Protein AF-A0A924IJX9-F1 (afdb_monomer_lite)

Sequence (96 aa):
MQSSSLLLSIAGKRKGYNPSNCFKLKEIVVADNGVDTYLILPKIKQVKTFCPKKIIPFTYEFNVPEKLEVDKVLLHVRIMAGRSVKTFFNNKTLDK

Foldseek 3Di:
DDFDKDKPKPDDDDPAFDDDPQKDFPDWDWDDPLEAEIEIETDIDGNDPDGDRDGDIDIDIDGDDLRHPDQKHWYWYDDPPRDTDIDIDGRCPPVD

Secondary structure (DSSP, 8-state):
----EEEEEE-SSS------TTEEEEEEEEEE-SSSEEEEEEEEEE--S--------EEEEEEPP--S-SSEEEEEEE-STT-EEEEEEE-GGG--

pLDDT: mean 75.39, std 17.98, range [33.53, 94.81]

Radius of gyration: 15.04 Å; chains: 1; bounding box: 30×26×46 Å

Structure (mmCIF, N/CA/C/O backbone):
data_AF-A0A924IJX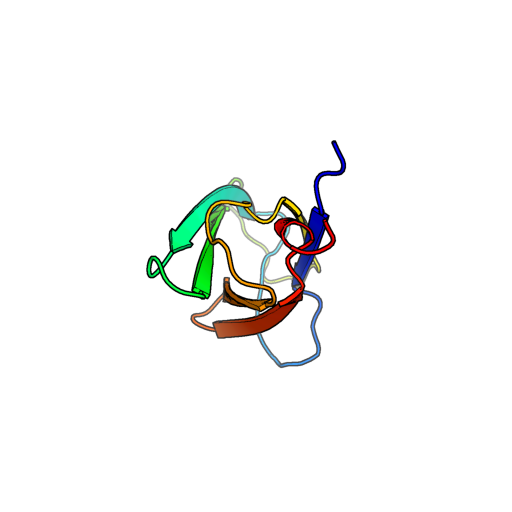9-F1
#
_entry.id   AF-A0A924IJX9-F1
#
loop_
_atom_site.group_PDB
_atom_site.id
_atom_site.type_symbol
_atom_site.label_atom_id
_atom_site.label_alt_id
_atom_site.label_comp_id
_atom_site.label_asym_id
_atom_site.label_entity_id
_atom_site.label_seq_id
_atom_site.pdbx_PDB_ins_code
_atom_site.Cartn_x
_atom_site.Cartn_y
_atom_site.Cartn_z
_atom_site.occupancy
_atom_site.B_iso_or_equiv
_atom_site.auth_seq_id
_atom_site.auth_comp_id
_atom_site.auth_asym_id
_atom_site.auth_atom_id
_atom_site.pdbx_PDB_model_num
ATOM 1 N N . MET A 1 1 ? 6.626 1.609 23.702 1.00 35.03 1 MET A N 1
ATOM 2 C CA . MET A 1 1 ? 6.656 2.134 22.319 1.00 35.03 1 MET A CA 1
ATOM 3 C C . MET A 1 1 ? 6.846 0.949 21.381 1.00 35.03 1 MET A C 1
ATOM 5 O O . MET A 1 1 ? 7.952 0.438 21.295 1.00 35.03 1 MET A O 1
ATOM 9 N N . GLN A 1 2 ? 5.775 0.433 20.775 1.00 35.72 2 GLN A N 1
ATOM 10 C CA . GLN A 1 2 ? 5.841 -0.681 19.819 1.00 35.72 2 GLN A CA 1
ATOM 11 C C . GLN A 1 2 ? 5.248 -0.205 18.494 1.00 35.72 2 GLN A C 1
ATOM 13 O O . GLN A 1 2 ? 4.041 -0.253 18.293 1.00 35.72 2 GLN A O 1
ATOM 18 N N . SER A 1 3 ? 6.120 0.276 17.608 1.00 41.09 3 SER A N 1
ATOM 19 C CA . SER A 1 3 ? 5.763 0.613 16.231 1.00 41.09 3 SER A CA 1
ATOM 20 C C . SER A 1 3 ? 5.255 -0.643 15.522 1.00 41.09 3 SER A C 1
ATOM 22 O O . SER A 1 3 ? 5.971 -1.643 15.449 1.00 41.09 3 SER A O 1
ATOM 24 N N . SER A 1 4 ? 4.020 -0.621 15.024 1.00 50.75 4 SER A N 1
ATOM 25 C CA . SER A 1 4 ? 3.461 -1.755 14.285 1.00 50.75 4 SER A CA 1
ATOM 26 C C . SER A 1 4 ? 3.849 -1.645 12.806 1.00 50.75 4 SER A C 1
ATOM 28 O O . SER A 1 4 ? 3.298 -0.834 12.061 1.00 50.75 4 SER A O 1
ATOM 30 N N . SER A 1 5 ? 4.838 -2.446 12.399 1.00 49.88 5 SER A N 1
ATOM 31 C CA . SER A 1 5 ? 5.324 -2.527 11.016 1.00 49.88 5 SER A CA 1
ATOM 32 C C . SER A 1 5 ? 4.429 -3.445 10.180 1.00 49.88 5 SER A C 1
ATOM 34 O O . SER A 1 5 ? 4.116 -4.568 10.581 1.00 49.88 5 SER A O 1
ATOM 36 N N . LEU A 1 6 ? 4.011 -2.969 9.009 1.00 56.84 6 LEU A N 1
ATOM 37 C CA . LEU A 1 6 ? 3.271 -3.720 8.005 1.00 56.84 6 LEU A CA 1
ATOM 38 C C . LEU A 1 6 ? 4.192 -4.018 6.815 1.00 56.84 6 LEU A C 1
ATOM 40 O O . LEU A 1 6 ? 4.784 -3.107 6.231 1.00 56.84 6 LEU A O 1
ATOM 44 N N . LEU A 1 7 ? 4.267 -5.287 6.407 1.00 52.28 7 LEU A N 1
ATOM 45 C CA . LEU A 1 7 ? 4.908 -5.668 5.148 1.00 52.28 7 LEU A CA 1
ATOM 46 C C . LEU A 1 7 ? 3.975 -5.358 3.969 1.00 52.28 7 LEU A C 1
ATOM 48 O O . LEU A 1 7 ? 2.993 -6.057 3.712 1.00 52.28 7 LEU A O 1
ATOM 52 N N . LEU A 1 8 ? 4.325 -4.339 3.194 1.00 58.66 8 LEU A N 1
ATOM 53 C CA . LEU A 1 8 ? 3.760 -4.071 1.878 1.00 58.66 8 LEU A CA 1
ATOM 54 C C . LEU A 1 8 ? 4.422 -4.999 0.856 1.00 58.66 8 LEU A C 1
ATOM 56 O O . LEU A 1 8 ? 5.444 -4.661 0.259 1.00 58.66 8 LEU A O 1
ATOM 60 N N . SER A 1 9 ? 3.836 -6.176 0.658 1.00 52.53 9 SER A N 1
ATOM 61 C CA . SER A 1 9 ? 4.311 -7.160 -0.318 1.00 52.53 9 SER A CA 1
ATOM 62 C C . SER A 1 9 ? 3.574 -7.019 -1.651 1.00 52.53 9 SER A C 1
ATOM 64 O O . SER A 1 9 ? 2.358 -7.198 -1.723 1.00 52.53 9 SER A O 1
ATOM 66 N N . ILE A 1 10 ? 4.311 -6.786 -2.739 1.00 51.22 10 ILE A N 1
ATOM 67 C CA . ILE A 1 10 ? 3.825 -7.010 -4.109 1.00 51.22 10 ILE A CA 1
ATOM 68 C C . ILE A 1 10 ? 4.425 -8.328 -4.593 1.00 51.22 10 ILE A C 1
ATOM 70 O O . ILE A 1 10 ? 5.321 -8.381 -5.433 1.00 51.22 10 ILE A O 1
ATOM 74 N N . ALA A 1 11 ? 3.941 -9.421 -4.008 1.00 37.84 11 ALA A N 1
ATOM 75 C CA . ALA A 1 11 ? 4.233 -10.773 -4.457 1.00 37.84 11 ALA A CA 1
ATOM 76 C C . ALA A 1 11 ? 2.980 -11.341 -5.139 1.00 37.84 11 ALA A C 1
ATOM 78 O O . ALA A 1 11 ? 1.872 -11.312 -4.601 1.00 37.84 11 ALA A O 1
ATOM 79 N N . GLY A 1 12 ? 3.138 -11.777 -6.387 1.00 35.91 12 GLY A N 1
ATOM 80 C CA . GLY A 1 12 ? 2.032 -12.111 -7.274 1.00 35.91 12 GLY A CA 1
ATOM 81 C C . GLY A 1 12 ? 1.189 -13.304 -6.814 1.00 35.91 12 GLY A C 1
ATOM 82 O O . GLY A 1 12 ? 1.670 -14.428 -6.750 1.00 35.91 12 GLY A O 1
ATOM 83 N N . LYS A 1 13 ? -0.119 -13.069 -6.647 1.00 33.53 13 LYS A N 1
ATOM 84 C CA . LYS A 1 13 ? -1.175 -14.071 -6.918 1.00 33.53 13 LYS A CA 1
ATOM 85 C C . LYS A 1 13 ? -2.408 -13.513 -7.649 1.00 33.53 13 LYS A C 1
ATOM 87 O O . LYS A 1 13 ? -3.311 -14.262 -7.999 1.00 33.53 13 LYS A O 1
ATOM 92 N N . ARG A 1 14 ? -2.439 -12.210 -7.966 1.00 36.28 14 ARG A N 1
ATOM 93 C CA . ARG A 1 14 ? -3.461 -11.587 -8.831 1.00 36.28 14 ARG A CA 1
ATOM 94 C C . ARG A 1 14 ? -2.793 -10.701 -9.886 1.00 36.28 14 ARG A C 1
ATOM 96 O O . ARG A 1 14 ? -2.492 -9.555 -9.588 1.00 36.28 14 ARG A O 1
ATOM 103 N N . LYS A 1 15 ? -2.553 -11.266 -11.084 1.00 35.50 15 LYS A N 1
ATOM 104 C CA . LYS A 1 15 ? -2.004 -10.746 -12.374 1.00 35.50 15 LYS A CA 1
ATOM 105 C C . LYS A 1 15 ? -1.616 -9.249 -12.506 1.00 35.50 15 LYS A C 1
ATOM 107 O O . LYS A 1 15 ? -2.021 -8.621 -13.477 1.00 35.50 15 LYS A O 1
ATOM 112 N N . GLY A 1 16 ? -0.929 -8.635 -11.544 1.00 40.69 16 GLY A N 1
ATOM 113 C CA . GLY A 1 16 ? -0.479 -7.237 -11.578 1.00 40.69 16 GLY A CA 1
ATOM 114 C C . GLY A 1 16 ? 1.006 -7.203 -11.899 1.00 40.69 16 GLY A C 1
ATOM 115 O O . GLY A 1 16 ? 1.768 -7.932 -11.270 1.00 40.69 16 GLY A O 1
ATOM 116 N N . TYR A 1 17 ? 1.403 -6.426 -12.907 1.00 53.06 17 TYR A N 1
ATOM 117 C CA . TYR A 1 17 ? 2.744 -6.489 -13.488 1.00 53.06 17 TYR A CA 1
ATOM 118 C C . TYR A 1 17 ? 3.663 -5.348 -12.997 1.00 53.06 17 TYR A C 1
ATOM 120 O O . TYR A 1 17 ? 3.317 -4.175 -13.111 1.00 53.06 17 TYR A O 1
ATOM 128 N N . ASN A 1 18 ? 4.868 -5.763 -12.570 1.00 52.44 18 ASN A N 1
ATOM 129 C CA . ASN A 1 18 ? 6.142 -5.057 -12.313 1.00 52.44 18 ASN A CA 1
ATOM 130 C C . ASN A 1 18 ? 6.371 -4.318 -10.972 1.00 52.44 18 ASN A C 1
ATOM 132 O O . ASN A 1 18 ? 5.458 -3.667 -10.459 1.00 52.44 18 ASN A O 1
ATOM 136 N N . PRO A 1 19 ? 7.603 -4.434 -10.408 1.00 59.72 19 PRO A N 1
ATOM 137 C CA . PRO A 1 19 ? 8.790 -3.765 -10.936 1.00 59.72 19 PRO A CA 1
ATOM 138 C C . PRO A 1 19 ? 10.068 -4.629 -10.936 1.00 59.72 19 PRO A C 1
ATOM 140 O O . PRO A 1 19 ? 10.562 -5.114 -9.924 1.00 59.72 19 PRO A O 1
ATOM 143 N N . SER A 1 20 ? 10.680 -4.703 -12.104 1.00 64.56 20 SER A N 1
ATOM 144 C CA . SER A 1 20 ? 12.101 -4.962 -12.292 1.00 64.56 20 SER A CA 1
ATOM 145 C C . SER A 1 20 ? 12.983 -4.099 -11.377 1.00 64.56 20 SER A C 1
ATOM 147 O O . SER A 1 20 ? 12.586 -3.012 -10.956 1.00 64.56 20 SER A O 1
ATOM 149 N N . ASN A 1 21 ? 14.232 -4.514 -11.149 1.00 72.19 21 ASN A N 1
ATOM 150 C CA . ASN A 1 21 ? 15.213 -3.824 -10.292 1.00 72.19 21 ASN A CA 1
ATOM 151 C C . ASN A 1 21 ? 15.616 -2.410 -10.778 1.00 72.19 21 ASN A C 1
ATOM 153 O O . ASN A 1 21 ? 16.520 -1.783 -10.223 1.00 72.19 21 ASN A O 1
ATOM 157 N N . CYS A 1 22 ? 14.980 -1.937 -11.848 1.00 80.75 22 CYS A N 1
ATOM 158 C CA . CYS A 1 22 ? 15.095 -0.605 -12.409 1.00 80.75 22 CYS A CA 1
ATOM 159 C C . CYS A 1 22 ? 14.243 0.427 -11.649 1.00 80.75 22 CYS A C 1
ATOM 161 O O . CYS A 1 22 ? 14.506 1.617 -11.790 1.00 80.75 22 CYS A O 1
ATOM 163 N N . PHE A 1 23 ? 13.247 0.001 -10.863 1.00 81.06 23 PHE A N 1
ATOM 164 C CA . PHE A 1 23 ? 12.452 0.879 -10.009 1.00 81.06 23 PHE A CA 1
ATOM 165 C C . PHE A 1 23 ? 12.816 0.648 -8.545 1.00 81.06 23 PHE A C 1
ATOM 167 O O . PHE A 1 23 ? 12.873 -0.490 -8.083 1.00 81.06 23 PHE A O 1
ATOM 174 N N . LYS A 1 24 ? 13.043 1.735 -7.809 1.00 84.19 24 LYS A N 1
ATOM 175 C CA . LYS A 1 24 ? 13.230 1.709 -6.355 1.00 84.19 24 LYS A CA 1
ATOM 176 C C . LYS A 1 24 ? 12.164 2.559 -5.682 1.00 84.19 24 LYS A C 1
ATOM 178 O O . LYS A 1 24 ? 11.709 3.546 -6.263 1.00 84.19 24 LYS A O 1
ATOM 183 N N . LEU A 1 25 ? 11.784 2.183 -4.464 1.00 84.94 25 LEU A N 1
ATOM 184 C CA . LEU A 1 25 ? 10.946 3.025 -3.620 1.00 84.94 25 LEU A CA 1
ATOM 185 C C . LEU A 1 25 ? 11.663 4.355 -3.392 1.00 84.94 25 LEU A C 1
ATOM 187 O O . LEU A 1 25 ? 12.826 4.376 -2.994 1.00 84.94 25 LEU A O 1
ATOM 191 N N . LYS A 1 26 ? 10.973 5.449 -3.697 1.00 88.81 26 LYS A N 1
ATOM 192 C CA . LYS A 1 26 ? 11.417 6.802 -3.375 1.00 88.81 26 LYS A CA 1
ATOM 193 C C . LYS A 1 26 ? 10.872 7.203 -2.009 1.00 88.81 26 LYS A C 1
ATOM 195 O O . LYS A 1 26 ? 11.626 7.665 -1.168 1.00 88.81 26 LYS A O 1
ATOM 200 N N . GLU A 1 27 ? 9.569 7.032 -1.816 1.00 90.81 27 GLU A N 1
ATOM 201 C CA . GLU A 1 27 ? 8.851 7.454 -0.613 1.00 90.81 27 GLU A CA 1
ATOM 202 C C . GLU A 1 27 ? 7.500 6.736 -0.522 1.00 90.81 27 GLU A C 1
ATOM 204 O O . GLU A 1 27 ? 6.977 6.241 -1.525 1.00 90.81 27 GLU A O 1
ATOM 209 N N . ILE A 1 28 ? 6.923 6.697 0.676 1.00 89.81 28 ILE A N 1
ATOM 210 C CA . ILE A 1 28 ? 5.540 6.276 0.900 1.00 89.81 28 ILE A CA 1
ATOM 211 C C . ILE A 1 28 ? 4.781 7.507 1.370 1.00 89.81 28 ILE A C 1
ATOM 213 O O . ILE A 1 28 ? 5.073 8.052 2.430 1.00 89.81 28 ILE A O 1
ATOM 217 N N . VAL A 1 29 ? 3.818 7.949 0.566 1.00 92.69 29 VAL A N 1
ATOM 218 C CA . VAL A 1 29 ? 2.928 9.052 0.931 1.00 92.69 29 VAL A CA 1
ATOM 219 C C . VAL A 1 29 ? 1.689 8.465 1.587 1.00 92.69 29 VAL A C 1
ATOM 221 O O . VAL A 1 29 ? 1.116 7.503 1.074 1.00 92.69 29 VAL A O 1
ATOM 224 N N . VAL A 1 30 ? 1.270 9.052 2.702 1.00 93.12 30 VAL A N 1
ATOM 225 C CA . VAL A 1 30 ? 0.083 8.630 3.444 1.00 93.12 30 VAL A CA 1
ATOM 226 C C . VAL A 1 30 ? -0.894 9.793 3.490 1.00 93.12 30 VAL A C 1
ATOM 228 O O . VAL A 1 30 ? -0.501 10.921 3.777 1.00 93.12 30 VAL A O 1
ATOM 231 N N . ALA A 1 31 ? -2.155 9.512 3.193 1.00 94.81 31 ALA A N 1
ATOM 232 C CA . ALA A 1 31 ? -3.273 10.412 3.433 1.00 94.81 31 ALA A CA 1
ATOM 233 C C . ALA A 1 31 ? -4.320 9.684 4.279 1.00 94.81 31 ALA A C 1
ATOM 235 O O . ALA A 1 31 ? -4.384 8.456 4.256 1.00 94.81 31 ALA A O 1
ATOM 236 N N . ASP A 1 32 ? -5.142 10.425 5.008 1.00 94.44 32 ASP A N 1
ATOM 237 C CA . ASP A 1 32 ? -6.234 9.881 5.811 1.00 94.44 32 ASP A CA 1
ATOM 238 C C . ASP A 1 32 ? -7.532 10.644 5.560 1.00 94.44 32 ASP A C 1
ATOM 240 O O . ASP A 1 32 ? -7.512 11.797 5.129 1.00 94.44 32 ASP A O 1
ATOM 244 N N . ASN A 1 33 ? -8.664 9.982 5.804 1.00 94.31 33 ASN A N 1
ATOM 245 C CA . ASN A 1 33 ? -9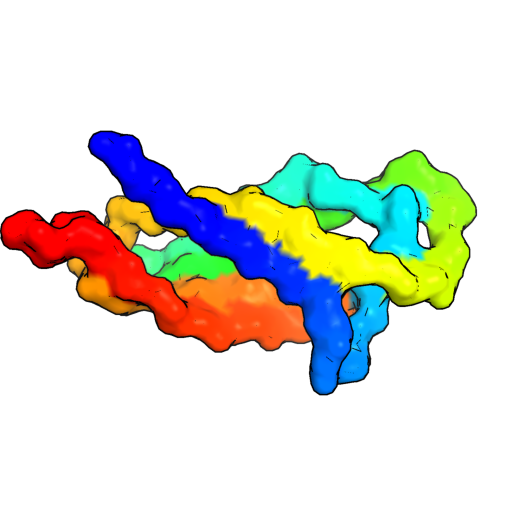.985 10.614 5.743 1.00 94.31 33 ASN A CA 1
ATOM 246 C C . ASN A 1 33 ? -10.392 11.290 7.066 1.00 94.31 33 ASN A C 1
ATOM 248 O O . ASN A 1 33 ? -11.516 11.773 7.161 1.00 94.31 33 ASN A O 1
ATOM 252 N N . GLY A 1 34 ? -9.523 11.295 8.083 1.00 93.50 34 GLY A N 1
ATOM 253 C CA . GLY A 1 34 ? -9.823 11.808 9.422 1.00 93.50 34 GLY A CA 1
ATOM 254 C C . GLY A 1 34 ? -10.786 10.953 10.251 1.00 93.50 34 GLY A C 1
ATOM 255 O O . GLY A 1 34 ? -11.157 11.378 11.339 1.00 93.50 34 GLY A O 1
ATOM 256 N N . VAL A 1 35 ? -11.197 9.778 9.760 1.00 93.62 35 VAL A N 1
ATOM 257 C CA . VAL A 1 35 ? -12.186 8.916 10.424 1.00 93.62 35 VAL A CA 1
ATOM 258 C C . VAL A 1 35 ? -11.586 7.543 10.711 1.00 93.62 35 VAL A C 1
ATOM 260 O O . VAL A 1 35 ? -11.277 7.229 11.852 1.00 93.62 35 VAL A O 1
ATOM 263 N N . ASP A 1 36 ? -11.381 6.726 9.679 1.00 93.25 36 ASP A N 1
ATOM 264 C CA . ASP A 1 36 ? -11.076 5.299 9.835 1.00 93.25 36 ASP A CA 1
ATOM 265 C C . ASP A 1 36 ? -10.190 4.716 8.728 1.00 93.25 36 ASP A C 1
ATOM 267 O O . ASP A 1 36 ? -9.924 3.516 8.713 1.00 93.25 36 ASP A O 1
ATOM 271 N N . THR A 1 37 ? -9.743 5.526 7.768 1.00 94.31 37 THR A N 1
ATOM 272 C CA . THR A 1 37 ? -9.098 5.021 6.556 1.00 94.31 37 THR A CA 1
ATOM 273 C C . THR A 1 37 ? -7.794 5.747 6.267 1.00 94.31 37 THR A C 1
ATOM 275 O O . THR A 1 37 ? -7.762 6.972 6.148 1.00 94.31 37 THR A O 1
ATOM 278 N N . TYR A 1 38 ? -6.739 4.964 6.033 1.00 94.56 38 TYR A N 1
ATOM 279 C CA . TYR A 1 38 ? -5.474 5.427 5.471 1.00 94.56 38 TYR A CA 1
ATOM 280 C C . TYR A 1 38 ? -5.360 5.052 3.993 1.00 94.56 38 TYR A C 1
ATOM 282 O O . TYR A 1 38 ? -5.461 3.884 3.617 1.00 94.56 38 TYR A O 1
ATOM 290 N N . LEU A 1 39 ? -5.064 6.036 3.149 1.00 93.69 39 LEU A N 1
ATOM 291 C CA . LEU A 1 39 ? -4.621 5.857 1.773 1.00 93.69 39 LEU A CA 1
ATOM 292 C C . LEU A 1 39 ? -3.089 5.845 1.731 1.00 93.69 39 LEU A C 1
ATOM 294 O O . LEU A 1 39 ? -2.439 6.868 1.939 1.00 93.69 39 LEU A O 1
ATOM 298 N N . ILE A 1 40 ? -2.513 4.687 1.418 1.00 91.88 40 ILE A N 1
ATOM 299 C CA . ILE A 1 40 ? -1.065 4.468 1.354 1.00 91.88 40 ILE A CA 1
ATOM 300 C C . ILE A 1 40 ? -0.636 4.450 -0.115 1.00 91.88 40 ILE A C 1
ATOM 302 O O . ILE A 1 40 ? -1.097 3.625 -0.910 1.00 91.88 40 ILE A O 1
ATOM 306 N N . LEU A 1 41 ? 0.258 5.367 -0.485 1.00 90.25 41 LEU A N 1
ATOM 307 C CA . LEU A 1 41 ? 0.706 5.617 -1.855 1.00 90.25 41 LEU A CA 1
ATOM 308 C C . LEU A 1 41 ? 2.231 5.448 -1.970 1.00 90.25 41 LEU A C 1
ATOM 310 O O . LEU A 1 41 ? 2.974 6.426 -1.839 1.00 90.25 41 LEU A O 1
ATOM 314 N N . PRO A 1 42 ? 2.724 4.236 -2.279 1.00 87.31 42 PRO A N 1
ATOM 315 C CA . PRO A 1 42 ? 4.126 4.029 -2.614 1.00 87.31 42 PRO A CA 1
ATOM 316 C C . PRO A 1 42 ? 4.485 4.790 -3.896 1.00 87.31 42 PRO A C 1
ATOM 318 O O . PRO A 1 42 ? 3.887 4.585 -4.956 1.00 87.31 42 PRO A O 1
ATOM 321 N N . LYS A 1 43 ? 5.479 5.673 -3.815 1.00 87.19 43 LYS A N 1
ATOM 322 C CA . LYS A 1 43 ? 6.070 6.365 -4.961 1.00 87.19 43 LYS A CA 1
ATOM 323 C C . LYS A 1 43 ? 7.378 5.680 -5.309 1.00 87.19 43 LYS A C 1
ATOM 325 O O . LYS A 1 43 ? 8.285 5.586 -4.485 1.00 87.19 43 LYS A O 1
ATOM 330 N N . ILE A 1 44 ? 7.493 5.226 -6.548 1.00 84.75 44 ILE A N 1
ATOM 331 C CA 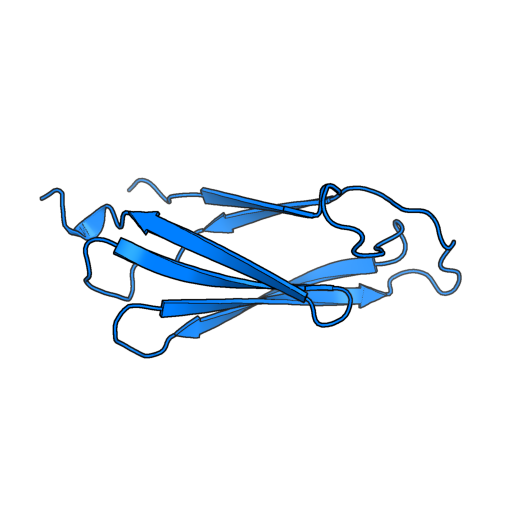. ILE A 1 44 ? 8.717 4.621 -7.069 1.00 84.75 44 ILE A CA 1
ATOM 332 C C . ILE A 1 44 ? 9.418 5.574 -8.035 1.00 84.75 44 ILE A C 1
ATOM 334 O O . ILE A 1 44 ? 8.775 6.368 -8.721 1.00 84.75 44 ILE A O 1
ATOM 338 N N . LYS A 1 45 ? 10.743 5.474 -8.105 1.00 87.25 45 LYS A N 1
ATOM 339 C CA . LYS A 1 45 ? 11.580 6.185 -9.074 1.00 87.25 45 LYS A CA 1
ATOM 340 C C . LYS A 1 45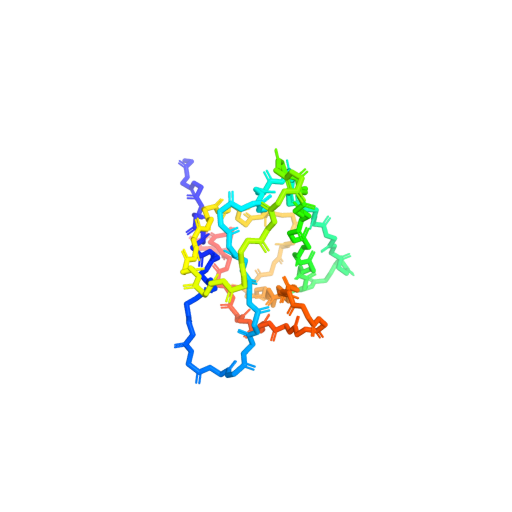 ? 12.327 5.175 -9.934 1.00 87.25 45 LYS A C 1
ATOM 342 O O . LYS A 1 45 ? 12.868 4.195 -9.419 1.00 87.25 45 LYS A O 1
ATOM 347 N N . GLN A 1 46 ? 12.380 5.427 -11.239 1.00 86.12 46 GLN A N 1
ATOM 348 C CA . GLN A 1 46 ? 13.252 4.679 -12.136 1.00 86.12 46 GLN A CA 1
ATOM 349 C C . GLN A 1 46 ? 14.705 5.113 -11.904 1.00 86.12 46 GLN A C 1
ATOM 351 O O . GLN A 1 46 ? 15.034 6.291 -12.020 1.00 86.12 46 GLN A O 1
ATOM 356 N N . VAL A 1 47 ? 15.564 4.164 -11.540 1.00 89.12 47 VAL A N 1
ATOM 357 C CA . VAL A 1 47 ? 16.988 4.382 -11.231 1.00 89.12 47 VAL A CA 1
ATOM 358 C C . VAL A 1 47 ? 17.925 3.864 -12.323 1.00 89.12 47 VAL A C 1
ATOM 360 O O . VAL A 1 47 ? 19.125 4.100 -12.253 1.00 89.12 47 VAL A O 1
ATOM 363 N N . LYS A 1 48 ? 17.399 3.153 -13.329 1.00 86.38 48 LYS A N 1
ATOM 364 C CA . LYS A 1 48 ? 18.161 2.655 -14.484 1.00 86.38 48 LYS A CA 1
ATOM 365 C C . LYS A 1 48 ? 17.472 3.041 -15.784 1.00 86.38 48 LYS A C 1
ATOM 367 O O . LYS A 1 48 ? 16.266 2.847 -15.909 1.00 86.38 48 LYS A O 1
ATOM 372 N N . THR A 1 49 ? 18.240 3.507 -16.766 1.00 83.25 49 THR A N 1
ATOM 373 C CA . THR A 1 49 ? 17.738 3.863 -18.105 1.00 83.25 49 THR A CA 1
ATOM 374 C C . THR A 1 49 ? 17.133 2.654 -18.816 1.00 83.25 49 THR A C 1
ATOM 376 O O . THR A 1 49 ? 16.043 2.738 -19.373 1.00 83.25 49 THR A O 1
ATOM 379 N N . PHE A 1 50 ? 17.788 1.494 -18.718 1.00 84.19 50 PHE A N 1
ATOM 380 C CA . PHE A 1 50 ? 17.253 0.230 -19.211 1.00 84.19 50 PHE A CA 1
ATOM 381 C C . PHE A 1 50 ? 16.459 -0.488 -18.114 1.00 84.19 50 PHE A C 1
ATOM 383 O O . PHE A 1 50 ? 17.007 -0.838 -17.065 1.00 84.19 50 PHE A O 1
ATOM 390 N N . CYS A 1 51 ? 15.172 -0.736 -18.368 1.00 74.25 51 CYS A N 1
ATOM 391 C CA . CYS A 1 51 ? 14.324 -1.514 -17.477 1.00 74.25 51 CYS A CA 1
ATOM 392 C C . CYS A 1 51 ? 13.916 -2.844 -18.128 1.00 74.25 51 CYS A C 1
ATOM 394 O O . CYS A 1 51 ? 12.997 -2.866 -18.953 1.00 74.25 51 CYS A O 1
ATOM 396 N N . PRO A 1 52 ? 14.554 -3.973 -17.766 1.00 75.50 52 PRO A N 1
ATOM 397 C CA . PRO A 1 52 ? 14.138 -5.264 -18.290 1.00 75.50 52 PRO A CA 1
ATOM 398 C C . PRO A 1 52 ? 12.724 -5.573 -17.795 1.00 75.50 52 PRO A C 1
ATOM 400 O O . PRO A 1 52 ? 12.428 -5.371 -16.619 1.00 75.50 52 PRO A O 1
ATOM 403 N N . LYS A 1 53 ? 11.849 -6.088 -18.663 1.00 72.69 53 LYS A N 1
ATOM 404 C CA . LYS A 1 53 ? 10.459 -6.460 -18.330 1.00 72.69 53 LYS A CA 1
ATOM 405 C C . LYS A 1 53 ? 10.387 -7.771 -17.522 1.00 72.69 53 LYS A C 1
ATOM 407 O O . LYS A 1 53 ? 9.647 -8.682 -17.874 1.00 72.69 53 LYS A O 1
ATOM 412 N N . LYS A 1 54 ? 11.197 -7.895 -16.465 1.00 69.81 54 LYS A N 1
ATOM 413 C CA . LYS A 1 54 ? 11.228 -9.054 -15.562 1.00 69.81 54 LYS A CA 1
ATOM 414 C C . LYS A 1 54 ? 10.406 -8.771 -14.312 1.00 69.81 54 LYS A C 1
ATOM 416 O O . LYS A 1 54 ? 10.585 -7.732 -13.687 1.00 69.81 54 LYS A O 1
ATOM 421 N N . ILE A 1 55 ? 9.559 -9.727 -13.942 1.00 67.81 55 ILE A N 1
ATOM 422 C CA . ILE A 1 55 ? 8.771 -9.683 -12.710 1.00 67.81 55 ILE A CA 1
ATOM 423 C C . ILE A 1 55 ? 9.704 -10.020 -11.549 1.00 67.81 55 ILE A C 1
ATOM 425 O O . ILE A 1 55 ? 10.232 -11.128 -11.490 1.00 67.81 55 ILE A O 1
ATOM 429 N N . ILE A 1 56 ? 9.906 -9.069 -10.640 1.00 70.12 56 ILE A N 1
ATOM 430 C CA . ILE A 1 56 ? 10.669 -9.281 -9.410 1.00 70.12 56 ILE A CA 1
ATOM 431 C C . ILE A 1 56 ? 9.734 -8.961 -8.239 1.00 70.12 56 ILE A C 1
ATOM 433 O O . ILE A 1 56 ? 9.117 -7.891 -8.246 1.00 70.12 56 ILE A O 1
ATOM 437 N N . PRO A 1 57 ? 9.561 -9.881 -7.274 1.00 68.12 57 PRO A N 1
ATOM 438 C CA . PRO A 1 57 ? 8.790 -9.591 -6.077 1.00 68.12 57 PRO A CA 1
ATOM 439 C C . PRO A 1 57 ? 9.513 -8.528 -5.254 1.00 68.12 57 PRO A C 1
ATOM 441 O O . PRO A 1 57 ? 10.743 -8.485 -5.212 1.00 68.12 57 PRO A O 1
ATOM 444 N N . PHE A 1 58 ? 8.748 -7.688 -4.573 1.00 71.81 58 PHE A N 1
ATOM 445 C CA . PHE A 1 58 ? 9.311 -6.751 -3.617 1.00 71.81 58 PHE A CA 1
ATOM 446 C C . PHE A 1 58 ? 8.441 -6.650 -2.375 1.00 71.81 58 PHE A C 1
ATOM 448 O O . PHE A 1 58 ? 7.226 -6.876 -2.422 1.00 71.81 58 PHE A O 1
ATOM 455 N N . THR A 1 59 ? 9.097 -6.245 -1.297 1.00 75.25 59 THR A N 1
ATOM 456 C CA . THR A 1 59 ? 8.498 -6.027 0.009 1.00 75.25 59 THR A CA 1
ATOM 457 C C . THR A 1 59 ? 9.055 -4.737 0.585 1.00 75.25 59 THR A C 1
ATOM 459 O O . THR A 1 59 ? 10.266 -4.518 0.536 1.00 75.25 59 THR A O 1
ATOM 462 N N . TYR A 1 60 ? 8.180 -3.898 1.132 1.00 79.00 60 TYR A N 1
ATOM 463 C CA . TYR A 1 60 ? 8.571 -2.727 1.911 1.00 79.00 60 TYR A CA 1
ATOM 464 C C . TYR A 1 60 ? 7.979 -2.813 3.308 1.00 79.00 60 TYR A C 1
ATOM 466 O O . TYR A 1 60 ? 6.809 -3.147 3.462 1.00 79.00 60 TYR A O 1
ATOM 474 N N . GLU A 1 61 ? 8.779 -2.496 4.314 1.00 81.25 61 GLU A N 1
ATOM 475 C CA . GLU A 1 61 ? 8.284 -2.301 5.671 1.00 81.25 61 GLU A CA 1
ATOM 476 C C . GLU A 1 61 ? 7.754 -0.878 5.815 1.00 81.25 61 GLU A C 1
ATOM 478 O O . GLU A 1 61 ? 8.354 0.082 5.324 1.00 81.25 61 GLU A O 1
ATOM 483 N N . PHE A 1 62 ? 6.599 -0.746 6.456 1.00 83.00 62 PHE A N 1
ATOM 484 C CA . PHE A 1 62 ? 5.941 0.534 6.663 1.00 83.00 62 PHE A CA 1
ATOM 485 C C . PHE A 1 62 ? 5.258 0.561 8.023 1.00 83.00 62 PHE A C 1
ATOM 487 O O . PHE A 1 62 ? 4.474 -0.326 8.344 1.00 83.00 62 PHE A O 1
ATOM 494 N N . ASN A 1 63 ? 5.516 1.606 8.803 1.00 86.25 63 ASN A N 1
ATOM 495 C CA . ASN A 1 63 ? 4.845 1.811 10.080 1.00 86.25 63 ASN A CA 1
ATOM 496 C C . ASN A 1 63 ? 3.505 2.506 9.848 1.00 86.25 63 ASN A C 1
ATOM 498 O O . ASN A 1 63 ? 3.464 3.600 9.282 1.00 86.25 63 ASN A O 1
ATOM 502 N N . VAL A 1 64 ? 2.419 1.868 10.283 1.00 85.94 64 VAL A N 1
ATOM 503 C CA . VAL A 1 64 ? 1.080 2.459 10.197 1.00 85.94 64 VAL A CA 1
ATOM 504 C C . VAL A 1 64 ? 1.009 3.648 11.165 1.00 85.94 64 VAL A C 1
ATOM 506 O O . VAL A 1 64 ? 1.348 3.470 12.334 1.00 85.94 64 VAL A O 1
ATOM 509 N N . PRO A 1 65 ? 0.607 4.855 10.720 1.00 86.75 65 PRO A N 1
ATOM 510 C CA . PRO A 1 65 ? 0.466 5.994 11.619 1.00 86.75 65 PRO A CA 1
ATOM 511 C C . PRO A 1 65 ? -0.628 5.749 12.661 1.00 86.75 65 PRO A C 1
ATOM 513 O O . PRO A 1 65 ? -1.655 5.154 12.355 1.00 86.75 65 PRO A O 1
ATOM 516 N N . GLU A 1 66 ? -0.439 6.284 13.863 1.00 86.06 66 GLU A N 1
ATOM 517 C CA . GLU A 1 66 ? -1.380 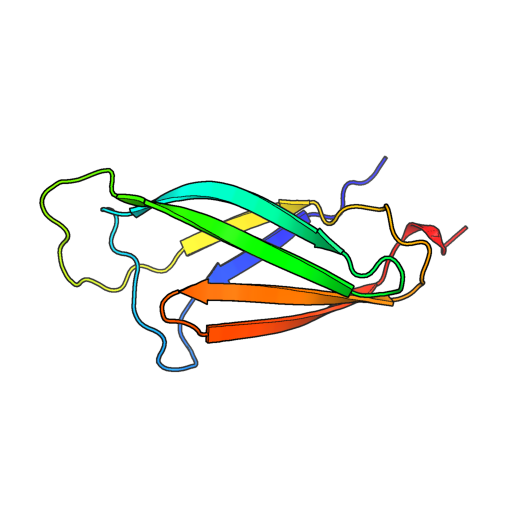6.153 14.988 1.00 86.06 66 GLU A CA 1
ATOM 518 C C . GLU A 1 66 ? -2.262 7.411 15.145 1.00 86.06 66 GLU A C 1
ATOM 520 O O . GLU A 1 66 ? -2.658 7.774 16.244 1.00 86.06 66 GLU A O 1
ATOM 525 N N . LYS A 1 67 ? -2.537 8.127 14.043 1.00 89.56 67 LYS A N 1
ATOM 526 C CA . LYS A 1 67 ? -3.272 9.412 14.066 1.00 89.56 67 LYS A CA 1
ATOM 527 C C . LYS A 1 67 ? -4.785 9.239 14.262 1.00 89.56 67 LYS A C 1
ATOM 529 O O . LYS A 1 67 ? -5.427 10.133 14.795 1.00 89.56 67 LYS A O 1
ATOM 534 N N . LEU A 1 68 ? -5.362 8.152 13.754 1.00 88.50 68 LEU A N 1
ATOM 535 C CA . LEU A 1 68 ? -6.799 7.893 13.852 1.00 88.50 68 LEU A CA 1
ATOM 536 C C . LEU A 1 68 ? -7.081 7.133 15.150 1.00 88.50 68 LEU A C 1
ATOM 538 O O . LEU A 1 68 ? -6.484 6.087 15.380 1.00 88.50 68 LEU A O 1
ATOM 542 N N . GLU A 1 69 ? -7.991 7.636 15.978 1.00 87.12 69 GLU A N 1
ATOM 543 C CA . GLU A 1 69 ? -8.362 7.039 17.270 1.00 87.12 69 GLU A CA 1
ATOM 544 C C . GLU A 1 69 ? -9.548 6.074 17.109 1.00 87.12 69 GLU A C 1
ATOM 546 O O . GLU A 1 69 ? -10.640 6.299 17.620 1.00 87.12 69 GLU A O 1
ATOM 551 N N . VAL A 1 70 ? -9.348 5.004 16.338 1.00 88.81 70 VAL A N 1
ATOM 552 C CA . VAL A 1 70 ? -10.360 3.954 16.108 1.00 88.81 70 VAL A CA 1
ATOM 553 C C . VAL A 1 70 ? -9.744 2.565 16.227 1.00 88.81 70 VAL A C 1
ATOM 555 O O . VAL A 1 70 ? -8.589 2.393 15.846 1.00 88.81 70 VAL A O 1
ATOM 558 N N . ASP A 1 71 ? -10.511 1.568 16.692 1.00 87.81 71 ASP A N 1
ATOM 559 C CA . ASP A 1 71 ? -10.018 0.202 16.989 1.00 87.81 71 ASP A CA 1
ATOM 560 C C . ASP A 1 71 ? -9.495 -0.524 15.753 1.00 87.81 71 ASP A C 1
ATOM 562 O O . ASP A 1 71 ? -8.637 -1.405 15.813 1.00 87.81 71 ASP A O 1
ATOM 566 N N . LYS A 1 72 ? -10.060 -0.187 14.597 1.00 90.19 72 LYS A N 1
ATOM 567 C CA . LYS A 1 72 ? -9.757 -0.825 13.329 1.00 90.19 72 LYS A CA 1
ATOM 568 C C . LYS A 1 72 ? -9.743 0.228 12.240 1.00 90.19 72 LYS A C 1
ATOM 570 O O . LYS A 1 72 ? -10.758 0.862 11.976 1.00 90.19 72 LYS A O 1
ATOM 575 N N . VAL A 1 73 ? -8.603 0.358 11.576 1.00 92.81 73 VAL A N 1
ATOM 576 C CA . VAL A 1 73 ? -8.436 1.231 10.415 1.00 92.81 73 VAL A CA 1
ATOM 577 C C . VAL A 1 73 ? -8.430 0.414 9.128 1.00 92.81 73 VAL A C 1
ATOM 579 O O . VAL A 1 73 ? -7.907 -0.704 9.065 1.00 92.81 73 VAL A O 1
ATOM 582 N N . LEU A 1 74 ? -9.002 0.974 8.069 1.00 93.50 74 LEU A N 1
ATOM 583 C CA . LEU A 1 74 ? -8.894 0.452 6.717 1.00 93.50 74 LEU A CA 1
ATOM 584 C C . LEU A 1 74 ? -7.623 0.996 6.062 1.00 93.50 74 LEU A C 1
ATOM 586 O O . LEU A 1 74 ? -7.473 2.193 5.834 1.00 93.50 74 LEU A O 1
ATOM 590 N N . LEU A 1 75 ? -6.717 0.102 5.688 1.00 92.06 75 LEU A N 1
ATOM 591 C CA . LEU A 1 75 ? -5.551 0.434 4.883 1.00 92.06 75 LEU A CA 1
ATOM 592 C C . LEU A 1 75 ? -5.893 0.227 3.409 1.00 92.06 75 LEU A C 1
ATOM 594 O O . LEU A 1 75 ? -6.043 -0.905 2.939 1.00 92.06 75 LEU A O 1
ATOM 598 N N . HIS A 1 76 ? -5.994 1.322 2.660 1.00 91.88 76 HIS A N 1
ATOM 599 C CA . HIS A 1 76 ? -6.114 1.313 1.209 1.00 91.88 76 HIS A CA 1
ATOM 600 C C . HIS A 1 76 ? -4.747 1.566 0.579 1.00 91.88 76 HIS A C 1
ATOM 602 O O . HIS A 1 76 ? -4.291 2.695 0.433 1.00 91.88 76 HIS A O 1
ATOM 608 N N . VAL A 1 77 ? -4.080 0.494 0.176 1.00 88.75 77 VAL A N 1
ATOM 609 C CA . VAL A 1 77 ? -2.748 0.546 -0.423 1.00 88.75 77 VAL A CA 1
ATOM 610 C C . VAL A 1 77 ? -2.878 0.609 -1.938 1.00 88.75 77 VAL A C 1
ATOM 612 O O . VAL A 1 77 ? -3.379 -0.333 -2.559 1.00 88.75 77 VAL A O 1
ATOM 615 N N . ARG A 1 78 ? -2.382 1.676 -2.573 1.00 85.81 78 ARG A N 1
ATOM 616 C CA . ARG A 1 78 ? -2.175 1.657 -4.026 1.00 85.81 78 ARG A CA 1
ATOM 617 C C . ARG A 1 78 ? -0.959 0.820 -4.372 1.00 85.81 78 ARG A C 1
ATOM 619 O O . ARG A 1 78 ? 0.105 0.939 -3.777 1.00 85.81 78 ARG A O 1
ATOM 626 N N . ILE A 1 79 ? -1.124 0.014 -5.404 1.00 76.88 79 ILE A N 1
ATOM 627 C CA . ILE A 1 79 ? -0.051 -0.754 -6.010 1.00 76.88 79 ILE A CA 1
ATOM 628 C C . ILE A 1 79 ? 0.114 -0.335 -7.472 1.00 76.88 79 ILE A C 1
ATOM 630 O O . ILE A 1 79 ? -0.672 0.440 -8.026 1.00 76.88 79 ILE A O 1
ATOM 634 N N . MET A 1 80 ? 1.172 -0.838 -8.099 1.00 71.44 80 MET A N 1
ATOM 635 C CA . MET A 1 80 ? 1.487 -0.540 -9.492 1.00 71.44 80 MET A CA 1
ATOM 636 C C . MET A 1 80 ? 0.347 -0.911 -10.451 1.00 71.44 80 MET A C 1
ATOM 638 O O . MET A 1 80 ? -0.491 -1.771 -10.168 1.00 71.44 80 MET A O 1
ATOM 642 N N . ALA A 1 81 ? 0.340 -0.249 -11.613 1.00 69.69 81 ALA A N 1
ATOM 643 C CA . ALA A 1 81 ? -0.634 -0.459 -12.687 1.00 69.69 81 ALA A CA 1
ATOM 644 C C . ALA A 1 81 ? -2.099 -0.184 -12.285 1.00 69.69 81 ALA A C 1
ATOM 646 O O . ALA A 1 81 ? -3.008 -0.905 -12.692 1.00 69.69 81 ALA A O 1
ATOM 647 N N . GLY A 1 82 ? -2.331 0.848 -11.463 1.00 70.75 82 GLY A N 1
ATOM 648 C CA . GLY A 1 82 ? -3.678 1.310 -11.101 1.00 70.75 82 GLY A CA 1
ATOM 649 C C . GLY A 1 82 ? -4.446 0.374 -10.165 1.00 70.75 82 GLY A C 1
ATOM 650 O O . GLY A 1 82 ? -5.637 0.569 -9.937 1.00 70.75 82 GLY A O 1
ATOM 651 N N . ARG A 1 83 ? -3.785 -0.647 -9.616 1.00 78.75 83 ARG A N 1
ATOM 652 C CA . ARG A 1 83 ? -4.410 -1.607 -8.706 1.00 78.75 83 ARG A CA 1
ATOM 653 C C . ARG A 1 83 ? -4.316 -1.131 -7.261 1.00 78.75 83 ARG A C 1
ATOM 655 O O . ARG A 1 83 ? -3.558 -0.222 -6.924 1.00 78.75 83 ARG A O 1
ATOM 662 N N . SER A 1 84 ? -5.081 -1.773 -6.386 1.00 84.00 84 SER A N 1
ATOM 663 C CA . SER A 1 84 ? -4.990 -1.536 -4.949 1.00 84.00 84 SER A CA 1
ATOM 664 C C . SER A 1 84 ? -5.271 -2.797 -4.146 1.00 84.00 84 SER A C 1
ATOM 666 O O . SER A 1 84 ? -5.932 -3.719 -4.627 1.00 84.00 84 SER A O 1
ATOM 668 N N . VAL A 1 85 ? -4.741 -2.819 -2.930 1.00 84.56 85 VAL A N 1
ATOM 669 C CA . VAL A 1 85 ? -5.044 -3.808 -1.899 1.00 84.56 85 VAL A CA 1
ATOM 670 C C . VAL A 1 85 ? -5.731 -3.067 -0.760 1.00 84.56 85 VAL A C 1
ATOM 672 O O . VAL A 1 85 ? -5.334 -1.958 -0.410 1.00 84.56 85 VAL A O 1
ATOM 675 N N . LYS A 1 86 ? -6.786 -3.663 -0.211 1.00 88.12 86 LYS A N 1
ATOM 676 C CA . LYS A 1 86 ? -7.493 -3.151 0.960 1.00 88.12 86 LYS A CA 1
ATOM 677 C C . LYS A 1 86 ? -7.368 -4.179 2.070 1.00 88.12 86 LYS A C 1
ATOM 679 O O . LYS A 1 86 ? -7.628 -5.355 1.823 1.00 88.12 86 LYS A O 1
ATOM 684 N N . THR A 1 87 ? -6.963 -3.748 3.255 1.00 88.50 87 THR A N 1
ATOM 685 C CA . THR A 1 87 ? -6.883 -4.616 4.432 1.00 88.50 87 THR A CA 1
ATOM 686 C C . THR A 1 87 ? -7.301 -3.848 5.669 1.00 88.50 87 THR A C 1
ATOM 688 O O . THR A 1 87 ? -7.034 -2.656 5.770 1.00 88.50 87 THR A O 1
ATOM 691 N N . PHE A 1 88 ? -7.941 -4.528 6.610 1.00 89.25 88 PHE A N 1
ATOM 692 C CA . PHE A 1 88 ? -8.164 -3.971 7.936 1.00 89.25 88 PHE A CA 1
ATOM 693 C C . PHE A 1 88 ? -6.915 -4.163 8.795 1.00 89.25 88 PHE A C 1
ATOM 695 O O . PHE A 1 88 ? -6.223 -5.177 8.669 1.00 89.25 88 PHE A O 1
ATOM 702 N N . PHE A 1 89 ? -6.642 -3.189 9.652 1.00 87.44 89 PHE A N 1
ATOM 703 C CA . PHE A 1 89 ? -5.560 -3.205 10.624 1.00 87.44 89 PHE A CA 1
ATOM 704 C C . PHE A 1 89 ? -6.130 -2.812 11.985 1.00 87.44 89 PHE A C 1
ATOM 706 O O . PHE A 1 89 ? -6.806 -1.793 12.092 1.00 87.44 89 PHE A O 1
ATOM 713 N N . ASN A 1 90 ? -5.891 -3.637 13.003 1.00 86.88 90 ASN A N 1
ATOM 714 C CA . ASN A 1 90 ? -6.333 -3.337 14.361 1.00 86.88 90 ASN A CA 1
ATOM 715 C C . ASN A 1 90 ? -5.352 -2.348 14.990 1.00 86.88 90 ASN A C 1
ATOM 717 O O . ASN A 1 90 ? -4.145 -2.598 15.020 1.00 86.88 90 ASN A O 1
ATOM 721 N N . ASN A 1 91 ? -5.878 -1.228 15.458 1.00 76.69 91 ASN A N 1
ATOM 722 C CA . ASN A 1 91 ? -5.114 -0.148 16.038 1.00 76.69 91 ASN A CA 1
ATOM 723 C C . ASN A 1 91 ? -4.921 -0.414 17.530 1.00 76.69 91 ASN A C 1
ATOM 725 O O . ASN A 1 91 ? -5.882 -0.489 18.287 1.00 76.69 91 ASN A O 1
ATOM 729 N N . LYS A 1 92 ? -3.670 -0.564 17.957 1.00 66.19 92 LYS A N 1
ATOM 730 C CA . LYS A 1 92 ? -3.345 -0.928 19.344 1.00 66.19 92 LYS A CA 1
ATOM 731 C C . LYS A 1 92 ? -3.552 0.214 20.343 1.00 66.19 92 LYS A C 1
ATOM 733 O O . LYS A 1 92 ? -3.409 0.011 21.543 1.00 66.19 92 LYS A O 1
ATOM 738 N N . THR A 1 93 ? -3.833 1.430 19.875 1.00 57.97 93 THR A N 1
ATOM 739 C CA . THR A 1 93 ? -3.981 2.624 20.722 1.00 57.97 93 THR A CA 1
ATOM 740 C C . THR A 1 93 ? -5.190 2.573 21.654 1.00 57.97 93 THR A C 1
ATOM 742 O O . THR A 1 93 ? -5.221 3.351 22.604 1.00 57.97 93 THR A O 1
ATOM 745 N N . LEU A 1 94 ? -6.135 1.655 21.426 1.00 53.91 94 LEU A N 1
ATOM 746 C CA . LEU A 1 94 ? -7.334 1.477 22.251 1.00 53.91 94 LEU A CA 1
ATOM 747 C C . LEU A 1 94 ? -7.293 0.224 23.144 1.00 53.91 94 LEU A C 1
ATOM 749 O O . LEU A 1 94 ? 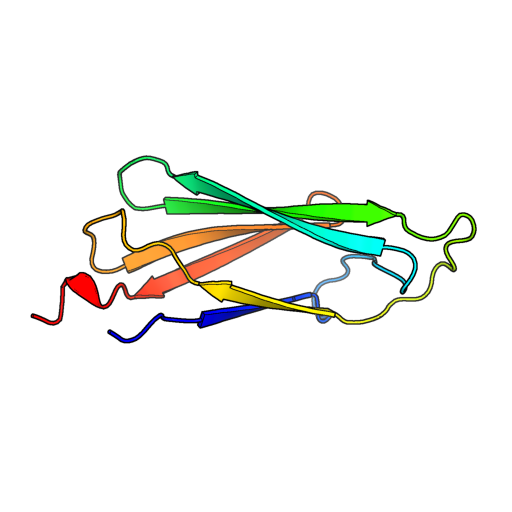-8.207 0.015 23.930 1.00 53.91 94 LEU A O 1
ATOM 753 N N . ASP A 1 95 ? -6.201 -0.550 23.124 1.00 51.69 95 ASP A N 1
ATOM 754 C CA . ASP A 1 95 ? -5.980 -1.672 24.055 1.00 51.69 95 ASP A CA 1
ATOM 755 C C . ASP A 1 95 ? -5.517 -1.195 25.460 1.00 51.69 95 ASP A C 1
ATOM 757 O O . ASP A 1 95 ? -4.768 -1.897 26.146 1.00 51.69 95 ASP A O 1
ATOM 761 N N . LYS A 1 96 ? -5.893 0.024 25.875 1.00 48.00 96 LYS A N 1
ATOM 762 C CA . LYS A 1 96 ? -5.530 0.630 27.167 1.00 48.00 96 LYS A CA 1
ATOM 763 C C . LYS A 1 96 ? -6.684 0.632 28.155 1.00 48.00 96 LYS A C 1
ATOM 765 O O . LYS A 1 96 ? -7.786 1.065 27.762 1.00 48.00 96 LYS A O 1
#